Protein AF-A0A967DF86-F1 (afdb_monomer_lite)

Structure (mmCIF, N/CA/C/O backbone):
data_AF-A0A967DF86-F1
#
_entry.id   AF-A0A967DF86-F1
#
loop_
_atom_site.group_PDB
_atom_site.id
_atom_site.type_symbol
_atom_site.label_atom_id
_atom_site.label_alt_id
_atom_site.label_comp_id
_atom_site.label_asym_id
_atom_site.label_entity_id
_atom_site.label_seq_id
_atom_site.pdbx_PDB_ins_code
_atom_site.Cartn_x
_atom_site.Cartn_y
_atom_site.Cartn_z
_atom_site.occupancy
_atom_site.B_iso_or_equiv
_atom_site.auth_seq_id
_atom_site.auth_comp_id
_atom_site.auth_asym_id
_atom_site.auth_atom_id
_atom_site.pdbx_PDB_model_num
ATOM 1 N N . MET A 1 1 ? -13.170 9.242 0.229 1.00 65.00 1 MET A N 1
ATOM 2 C CA . MET A 1 1 ? -12.450 8.555 1.328 1.00 65.00 1 MET A CA 1
ATOM 3 C C . MET A 1 1 ? -12.283 9.520 2.490 1.00 65.00 1 MET A C 1
ATOM 5 O O . MET A 1 1 ? -11.993 10.684 2.240 1.00 65.00 1 MET A O 1
ATOM 9 N N . THR A 1 2 ? -12.445 9.046 3.724 1.00 86.69 2 THR A N 1
ATOM 10 C CA . THR A 1 2 ? -12.199 9.823 4.953 1.00 86.69 2 THR A CA 1
ATOM 11 C C . THR A 1 2 ? -10.739 9.661 5.380 1.00 86.69 2 THR A C 1
ATOM 13 O O . THR A 1 2 ? -10.182 8.570 5.262 1.00 86.69 2 THR A O 1
ATOM 16 N N . ARG A 1 3 ? -10.093 10.737 5.846 1.00 87.31 3 ARG A N 1
ATOM 17 C CA . ARG A 1 3 ? -8.717 10.686 6.362 1.00 87.31 3 ARG A CA 1
ATOM 18 C C . ARG A 1 3 ? -8.721 10.088 7.769 1.00 87.31 3 ARG A C 1
ATOM 20 O O . ARG A 1 3 ? -9.353 10.644 8.659 1.00 87.31 3 ARG A O 1
ATOM 27 N N . THR A 1 4 ? -7.951 9.024 7.969 1.00 90.56 4 THR A N 1
ATOM 28 C CA . THR A 1 4 ? -7.752 8.387 9.278 1.00 90.56 4 THR A CA 1
ATOM 29 C C . THR A 1 4 ? -6.270 8.403 9.627 1.00 90.56 4 THR A C 1
ATOM 31 O O . THR A 1 4 ? -5.431 8.079 8.787 1.00 90.56 4 THR A O 1
ATOM 34 N N . GLN A 1 5 ? -5.943 8.789 10.860 1.00 92.50 5 GLN A N 1
ATOM 35 C CA . GLN A 1 5 ? -4.587 8.701 11.395 1.00 92.50 5 GLN A CA 1
ATOM 36 C C . GLN A 1 5 ? -4.457 7.413 12.207 1.00 92.50 5 GLN A C 1
ATOM 38 O O . GLN A 1 5 ? -5.252 7.167 13.109 1.00 92.50 5 GLN A O 1
ATOM 43 N N . ILE A 1 6 ? -3.463 6.596 11.866 1.00 88.56 6 ILE A N 1
ATOM 44 C CA . ILE A 1 6 ? -3.174 5.325 12.531 1.00 88.56 6 ILE A CA 1
ATOM 45 C C . ILE A 1 6 ? -1.748 5.417 13.064 1.00 88.56 6 ILE A C 1
ATOM 47 O O . ILE A 1 6 ? -0.824 5.708 12.301 1.00 88.56 6 ILE A O 1
ATOM 51 N N . SER A 1 7 ? -1.583 5.201 14.365 1.00 93.31 7 SER A N 1
ATOM 52 C CA . SER A 1 7 ? -0.275 5.175 15.018 1.00 93.31 7 SER A CA 1
ATOM 53 C C . SER A 1 7 ? 0.202 3.736 15.155 1.00 93.31 7 SER A C 1
ATOM 55 O O . SER A 1 7 ? -0.570 2.854 15.524 1.00 93.31 7 SER A O 1
ATOM 57 N N . PHE A 1 8 ? 1.482 3.517 14.883 1.00 93.81 8 PHE A N 1
ATOM 58 C CA . PHE A 1 8 ? 2.150 2.235 15.065 1.00 93.81 8 PHE A CA 1
ATOM 59 C C . PHE A 1 8 ? 3.301 2.404 16.045 1.00 93.81 8 PHE A C 1
ATOM 61 O O . PHE A 1 8 ? 3.882 3.487 16.145 1.00 93.81 8 PHE A O 1
ATOM 68 N N . ASP A 1 9 ? 3.669 1.307 16.698 1.00 97.56 9 ASP A N 1
ATOM 69 C CA . ASP A 1 9 ? 4.991 1.208 17.299 1.00 97.56 9 ASP A CA 1
ATOM 70 C C . ASP A 1 9 ? 6.074 1.490 16.226 1.00 97.56 9 ASP A C 1
ATOM 72 O O . ASP A 1 9 ? 5.915 1.052 15.075 1.00 97.56 9 ASP A O 1
ATOM 76 N N . PRO A 1 10 ? 7.154 2.231 16.547 1.00 96.88 10 PRO A N 1
ATOM 77 C CA . PRO A 1 10 ? 8.190 2.589 15.577 1.00 96.88 10 PRO A CA 1
ATOM 78 C C . PRO A 1 10 ? 8.798 1.389 14.841 1.00 96.88 10 PRO A C 1
ATOM 80 O O . PRO A 1 10 ? 9.050 1.469 13.634 1.00 96.88 10 PRO A O 1
ATOM 83 N N . GLU A 1 11 ? 8.992 0.266 15.534 1.00 97.81 11 GLU A N 1
ATOM 84 C CA . GLU A 1 11 ? 9.569 -0.943 14.952 1.00 97.81 11 GLU A CA 1
ATOM 85 C C . GLU A 1 11 ? 8.590 -1.563 13.953 1.00 97.81 11 GLU A C 1
ATOM 87 O O . GLU A 1 11 ? 8.958 -1.872 12.815 1.00 97.81 11 GLU A O 1
ATOM 92 N N . VAL A 1 12 ? 7.310 -1.649 14.329 1.00 96.50 12 VAL A N 1
ATOM 93 C CA . VAL A 1 12 ? 6.234 -2.135 13.453 1.00 96.50 12 VAL A CA 1
ATOM 94 C C . VAL A 1 12 ? 6.109 -1.257 12.209 1.00 96.50 12 VAL A C 1
ATOM 96 O O . VAL A 1 12 ? 6.026 -1.777 11.094 1.00 96.50 12 VAL A O 1
ATOM 99 N N . HIS A 1 13 ? 6.168 0.068 12.364 1.00 96.44 13 HIS A N 1
ATOM 100 C CA . HIS A 1 13 ? 6.132 0.994 11.235 1.00 96.44 13 HIS A CA 1
ATOM 101 C C . HIS A 1 13 ? 7.313 0.772 10.281 1.00 96.44 13 HIS A C 1
ATOM 103 O O . HIS A 1 13 ? 7.124 0.714 9.061 1.00 96.44 13 HIS A O 1
ATOM 109 N N . ARG A 1 14 ? 8.527 0.591 10.819 1.00 97.12 14 ARG A N 1
ATOM 110 C CA . ARG A 1 14 ? 9.728 0.315 10.020 1.00 97.12 14 ARG A CA 1
ATOM 111 C C . ARG A 1 14 ? 9.600 -0.999 9.252 1.00 97.12 14 ARG A C 1
ATOM 113 O O . ARG A 1 14 ? 9.923 -1.040 8.064 1.00 97.12 14 ARG A O 1
ATOM 120 N N . HIS A 1 15 ? 9.109 -2.054 9.899 1.00 97.62 15 HIS A N 1
ATOM 121 C CA . HIS A 1 15 ? 8.899 -3.352 9.259 1.00 97.62 15 HIS A CA 1
ATOM 122 C C . HIS A 1 15 ? 7.832 -3.291 8.163 1.00 97.62 15 HIS A C 1
ATOM 124 O O . HIS A 1 15 ? 8.075 -3.778 7.058 1.00 97.62 15 HIS A O 1
ATOM 130 N N . ALA A 1 16 ? 6.700 -2.632 8.418 1.00 96.00 16 ALA A N 1
ATOM 131 C CA . ALA A 1 16 ? 5.650 -2.444 7.420 1.00 96.00 16 ALA A CA 1
ATOM 132 C C . ALA A 1 16 ? 6.155 -1.646 6.208 1.00 96.00 16 ALA A C 1
ATOM 134 O O . ALA A 1 16 ? 5.895 -2.016 5.064 1.00 96.00 16 ALA A O 1
ATOM 135 N N . ARG A 1 17 ? 6.936 -0.583 6.443 1.00 96.38 17 ARG A N 1
ATOM 136 C CA . ARG A 1 17 ? 7.522 0.228 5.371 1.00 96.38 17 ARG A CA 1
ATOM 137 C C . ARG A 1 17 ? 8.543 -0.553 4.546 1.00 96.38 17 ARG A C 1
ATOM 139 O O . ARG A 1 17 ? 8.524 -0.438 3.324 1.00 96.38 17 ARG A O 1
ATOM 146 N N . ARG A 1 18 ? 9.395 -1.360 5.191 1.00 98.06 18 ARG A N 1
ATOM 147 C CA . ARG A 1 18 ? 10.327 -2.257 4.490 1.00 98.06 18 ARG A CA 1
ATOM 148 C C . ARG A 1 18 ? 9.560 -3.248 3.620 1.00 98.06 18 ARG A C 1
ATOM 150 O O . ARG A 1 18 ? 9.819 -3.313 2.429 1.00 98.06 18 ARG A O 1
ATOM 157 N N . ARG A 1 19 ? 8.558 -3.932 4.183 1.00 96.88 19 ARG A N 1
ATOM 158 C CA . ARG A 1 19 ? 7.756 -4.918 3.449 1.00 96.88 19 ARG A CA 1
ATOM 159 C C . ARG A 1 19 ? 7.025 -4.312 2.252 1.00 96.88 19 ARG A C 1
ATOM 161 O O . ARG A 1 19 ? 6.967 -4.941 1.204 1.00 96.88 19 ARG A O 1
ATOM 168 N N . ALA A 1 20 ? 6.475 -3.106 2.396 1.00 96.19 20 ALA A N 1
ATOM 169 C CA . ALA A 1 20 ? 5.867 -2.382 1.281 1.00 96.19 20 ALA A CA 1
ATOM 170 C C . ALA A 1 20 ? 6.901 -2.063 0.183 1.00 96.19 20 ALA A C 1
ATOM 172 O O . ALA A 1 20 ? 6.618 -2.265 -0.994 1.00 96.19 20 ALA A O 1
ATOM 173 N N . GLY A 1 21 ? 8.113 -1.650 0.578 1.00 95.81 21 GLY A N 1
ATOM 174 C CA . GLY A 1 21 ? 9.243 -1.436 -0.329 1.00 95.81 21 GLY A CA 1
ATOM 175 C C . GLY A 1 21 ? 9.674 -2.702 -1.072 1.00 95.81 21 GLY A C 1
ATOM 176 O O . GLY A 1 21 ? 9.829 -2.653 -2.287 1.00 95.81 21 GLY A O 1
ATOM 177 N N . ASP A 1 22 ? 9.774 -3.839 -0.378 1.00 96.75 22 ASP A N 1
ATOM 178 C CA . ASP A 1 22 ? 10.090 -5.143 -0.986 1.00 96.75 22 ASP A CA 1
ATOM 179 C C . ASP A 1 22 ? 9.038 -5.562 -2.031 1.00 96.75 22 ASP A C 1
ATOM 181 O O . ASP A 1 22 ? 9.350 -6.249 -2.998 1.00 96.75 22 ASP A O 1
ATOM 185 N N . LEU A 1 23 ? 7.783 -5.142 -1.837 1.00 93.12 23 LEU A N 1
ATOM 186 C CA . LEU A 1 23 ? 6.667 -5.376 -2.759 1.00 93.12 23 LEU A CA 1
ATOM 187 C C . LEU A 1 23 ? 6.555 -4.310 -3.864 1.00 93.12 23 LEU A C 1
ATOM 189 O O . LEU A 1 23 ? 5.681 -4.424 -4.719 1.00 93.12 23 LEU A O 1
ATOM 193 N N . GLY A 1 24 ? 7.385 -3.263 -3.842 1.00 94.12 24 GLY A N 1
ATOM 194 C CA . GLY A 1 24 ? 7.329 -2.164 -4.809 1.00 94.12 24 GLY A CA 1
ATOM 195 C C . GLY A 1 24 ? 6.081 -1.279 -4.701 1.00 94.12 24 GLY A C 1
ATOM 196 O O . GLY A 1 24 ? 5.745 -0.582 -5.655 1.00 94.12 24 GLY A O 1
ATOM 197 N N . ILE A 1 25 ? 5.381 -1.286 -3.560 1.00 93.94 25 ILE A N 1
ATOM 198 C CA . ILE A 1 25 ? 4.142 -0.522 -3.344 1.00 93.94 25 ILE A CA 1
ATOM 199 C C . ILE A 1 25 ? 4.281 0.482 -2.196 1.00 93.94 25 ILE A C 1
ATOM 201 O O . ILE A 1 25 ? 5.153 0.388 -1.334 1.00 93.94 25 ILE A O 1
ATOM 205 N N . SER A 1 26 ? 3.382 1.467 -2.153 1.00 94.31 26 SER A N 1
ATOM 206 C CA . SER A 1 26 ? 3.337 2.411 -1.031 1.00 94.31 26 SER A CA 1
ATOM 207 C C . SER A 1 26 ? 2.872 1.735 0.267 1.00 94.31 26 SER A C 1
ATOM 209 O O . SER A 1 26 ? 2.106 0.771 0.243 1.00 94.31 26 SER A O 1
ATOM 211 N N . LEU A 1 27 ? 3.254 2.295 1.422 1.00 94.69 27 LEU A N 1
ATOM 212 C CA . LEU A 1 27 ? 2.762 1.829 2.726 1.00 94.69 27 LEU A CA 1
ATOM 213 C C . LEU A 1 27 ? 1.228 1.880 2.814 1.00 94.69 27 LEU A C 1
ATOM 215 O O . LEU A 1 27 ? 0.613 0.973 3.363 1.00 94.69 27 LEU A O 1
ATOM 219 N N . ALA A 1 28 ? 0.605 2.919 2.252 1.00 93.00 28 ALA A N 1
ATOM 220 C CA . ALA A 1 28 ? -0.850 3.036 2.235 1.00 93.00 28 ALA A CA 1
ATOM 221 C C . ALA A 1 28 ? -1.498 1.884 1.456 1.00 93.00 28 ALA A C 1
ATOM 223 O O . ALA A 1 28 ? -2.504 1.338 1.897 1.00 93.00 28 ALA A O 1
ATOM 224 N N . GLU A 1 29 ? -0.898 1.486 0.334 1.00 94.38 29 GLU A N 1
ATOM 225 C CA . GLU A 1 29 ? -1.401 0.379 -0.476 1.00 94.38 29 GLU A CA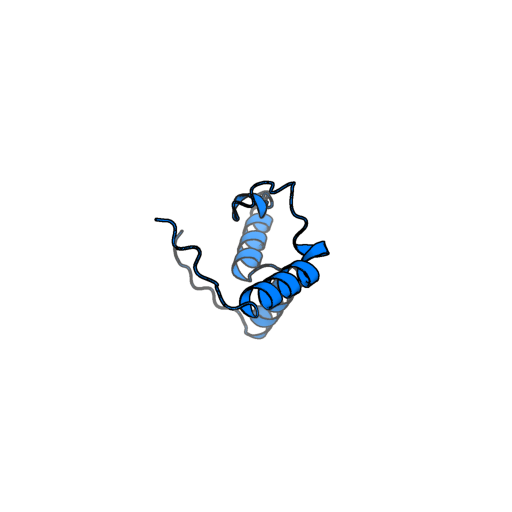 1
ATOM 226 C C . GLU A 1 29 ? -1.206 -0.971 0.206 1.00 94.38 29 GLU A C 1
ATOM 228 O O . GLU A 1 29 ? -2.122 -1.790 0.251 1.00 94.38 29 GLU A O 1
ATOM 233 N N . TYR A 1 30 ? -0.053 -1.162 0.845 1.00 95.19 30 TYR A N 1
ATOM 234 C CA . TYR A 1 30 ? 0.189 -2.332 1.677 1.00 95.19 30 TYR A CA 1
ATOM 235 C C . TYR A 1 30 ? -0.872 -2.484 2.780 1.00 95.19 30 TYR A C 1
ATOM 237 O O . TYR A 1 30 ? -1.414 -3.575 2.968 1.00 95.19 30 TYR A O 1
ATOM 245 N N . LEU A 1 31 ? -1.215 -1.387 3.468 1.00 93.81 31 LEU A N 1
ATOM 246 C CA . LEU A 1 31 ? -2.241 -1.383 4.515 1.00 93.81 31 LEU A CA 1
ATOM 247 C C . LEU A 1 31 ? -3.645 -1.649 3.959 1.00 93.81 31 LEU A C 1
ATOM 249 O O . LEU A 1 31 ? -4.370 -2.454 4.538 1.00 93.81 31 LEU A O 1
ATOM 253 N N . ARG A 1 32 ? -4.027 -1.039 2.828 1.00 90.44 32 ARG A N 1
ATOM 254 C CA . ARG A 1 32 ? -5.315 -1.332 2.170 1.00 90.44 32 ARG A CA 1
ATOM 255 C C . ARG A 1 32 ? -5.427 -2.804 1.796 1.00 90.44 32 ARG A C 1
ATOM 257 O O . ARG A 1 32 ? -6.436 -3.428 2.106 1.00 90.44 32 ARG A O 1
ATOM 264 N N . GLY A 1 33 ? -4.377 -3.367 1.198 1.00 91.19 33 GLY A N 1
ATOM 265 C CA . GLY A 1 33 ? -4.330 -4.783 0.850 1.00 91.19 33 GLY A CA 1
ATOM 266 C C . GLY A 1 33 ? -4.399 -5.697 2.074 1.00 91.19 33 GLY A C 1
ATOM 267 O O . GLY A 1 33 ? -5.014 -6.756 2.013 1.00 91.19 33 GLY A O 1
ATOM 268 N N . LEU A 1 34 ? -3.792 -5.305 3.199 1.00 93.00 34 LEU A N 1
ATOM 269 C CA . LEU A 1 34 ? -3.894 -6.049 4.456 1.00 93.00 34 LEU A CA 1
ATOM 270 C C . LEU A 1 34 ? -5.330 -6.056 4.995 1.00 93.00 34 LEU A C 1
ATOM 272 O O . LEU A 1 34 ? -5.857 -7.131 5.257 1.00 93.00 34 LEU A O 1
ATOM 276 N N . VAL A 1 35 ? -5.967 -4.885 5.092 1.00 92.44 35 VAL A N 1
ATOM 277 C CA . VAL A 1 35 ? -7.355 -4.751 5.568 1.00 92.44 35 VAL A CA 1
ATOM 278 C C . VAL A 1 35 ? -8.320 -5.505 4.659 1.00 92.44 35 VAL A C 1
ATOM 280 O O . VAL A 1 35 ? -9.176 -6.236 5.135 1.00 92.44 35 VAL A O 1
ATOM 283 N N . ALA A 1 36 ? -8.177 -5.378 3.342 1.00 91.50 36 ALA A N 1
ATOM 284 C CA . ALA A 1 36 ? -9.056 -6.070 2.412 1.00 91.50 36 ALA A CA 1
ATOM 285 C C . ALA A 1 36 ? -8.914 -7.600 2.502 1.00 91.50 36 ALA A C 1
ATOM 287 O O . ALA A 1 36 ? -9.926 -8.295 2.530 1.00 91.50 36 ALA A O 1
ATOM 288 N N . ARG A 1 37 ? -7.683 -8.123 2.626 1.00 89.69 37 ARG A N 1
ATOM 289 C CA . ARG A 1 37 ? -7.449 -9.560 2.854 1.00 89.69 37 ARG A CA 1
ATOM 290 C C . ARG A 1 37 ? -8.072 -10.052 4.157 1.00 89.69 37 ARG A C 1
ATOM 292 O O . ARG A 1 37 ? -8.687 -11.111 4.152 1.00 89.69 37 ARG A O 1
ATOM 299 N N . ASP A 1 38 ? -7.921 -9.289 5.235 1.00 91.94 38 ASP A N 1
ATOM 300 C CA . ASP A 1 38 ? -8.499 -9.608 6.546 1.00 91.94 38 ASP A CA 1
ATOM 301 C C . ASP A 1 38 ? -10.033 -9.667 6.495 1.00 91.94 38 ASP A C 1
ATOM 303 O O . ASP A 1 38 ? -10.652 -10.600 6.996 1.00 91.94 38 ASP A O 1
ATOM 307 N N . LEU A 1 39 ? -10.648 -8.736 5.764 1.00 93.81 39 LEU A N 1
ATOM 308 C CA . LEU A 1 39 ? -12.093 -8.700 5.540 1.00 93.81 39 LEU A CA 1
ATOM 309 C C . LEU A 1 39 ? -12.589 -9.719 4.493 1.00 93.81 39 LEU A C 1
ATOM 311 O O . LEU A 1 39 ? -13.766 -9.694 4.132 1.00 93.81 39 LEU A O 1
ATOM 315 N N . GLY A 1 40 ? -11.717 -10.580 3.955 1.00 86.31 40 GLY A N 1
ATOM 316 C CA . GLY A 1 40 ? -12.070 -11.550 2.911 1.00 86.31 40 GLY A CA 1
ATOM 317 C C . GLY A 1 40 ? -12.470 -10.915 1.572 1.00 86.31 40 GLY A C 1
ATOM 318 O O . GLY A 1 40 ? -13.095 -11.564 0.735 1.00 86.31 40 GLY A O 1
ATOM 319 N N . GLN A 1 41 ? -12.132 -9.643 1.353 1.00 75.62 41 GLN A N 1
ATOM 320 C CA . GLN A 1 41 ? -12.363 -8.946 0.094 1.00 75.62 41 GLN A CA 1
ATOM 321 C C . GLN A 1 41 ? -11.258 -9.340 -0.894 1.00 75.62 41 GLN A C 1
ATOM 323 O O . GLN A 1 41 ? -10.069 -9.135 -0.635 1.00 75.62 41 GLN A O 1
ATOM 328 N N . VAL A 1 42 ? -11.636 -9.887 -2.052 1.00 60.03 42 VAL A N 1
ATOM 329 C CA . VAL A 1 42 ? -10.687 -10.110 -3.149 1.00 60.03 42 VAL A CA 1
ATOM 330 C C . VAL A 1 42 ? -10.250 -8.743 -3.668 1.00 60.03 42 VAL A C 1
ATOM 332 O O . VAL A 1 42 ? -11.010 -8.049 -4.341 1.00 60.03 42 VAL A O 1
ATOM 335 N N . VAL A 1 43 ? -9.022 -8.339 -3.344 1.00 59.72 43 VAL A N 1
ATOM 336 C CA . VAL A 1 43 ? -8.404 -7.159 -3.952 1.00 59.72 43 VAL A CA 1
ATOM 337 C C . VAL A 1 43 ? -8.059 -7.534 -5.383 1.00 59.72 43 VAL A C 1
ATOM 339 O O . VAL A 1 43 ? -7.074 -8.232 -5.621 1.00 59.72 43 VAL A O 1
ATOM 342 N N . ALA A 1 44 ? -8.876 -7.095 -6.338 1.00 58.88 44 ALA A N 1
ATOM 343 C CA . ALA A 1 44 ? -8.454 -7.084 -7.727 1.00 58.88 44 ALA A CA 1
ATOM 344 C C . ALA A 1 44 ? -7.181 -6.231 -7.799 1.00 58.88 44 ALA A C 1
ATOM 346 O O . ALA A 1 44 ? -7.195 -5.059 -7.418 1.00 58.88 44 ALA A O 1
ATOM 347 N N . THR A 1 45 ? -6.067 -6.827 -8.220 1.00 57.69 45 THR A N 1
ATOM 348 C CA . THR A 1 45 ? -4.853 -6.079 -8.543 1.00 57.69 45 THR A CA 1
ATOM 349 C C . THR A 1 45 ? -5.230 -5.052 -9.600 1.00 57.69 45 THR A C 1
ATOM 351 O O . THR A 1 45 ? -5.539 -5.430 -10.729 1.00 57.69 45 THR A O 1
ATOM 354 N N . ALA A 1 46 ? -5.277 -3.772 -9.225 1.00 58.72 46 ALA A N 1
ATOM 355 C CA . ALA A 1 46 ? -5.477 -2.704 -10.188 1.00 58.72 46 ALA A CA 1
ATOM 356 C C . ALA A 1 46 ? -4.283 -2.738 -11.141 1.00 58.72 46 ALA A C 1
ATOM 358 O O . ALA A 1 46 ? -3.146 -2.516 -10.724 1.00 58.72 46 ALA A O 1
ATOM 359 N N . ASP A 1 47 ? -4.543 -3.096 -12.393 1.00 57.38 47 ASP A N 1
ATOM 360 C CA . ASP A 1 47 ? -3.536 -3.101 -13.440 1.00 57.38 47 ASP A CA 1
ATOM 361 C C . ASP A 1 47 ? -2.979 -1.670 -13.574 1.00 57.38 47 ASP A C 1
ATOM 363 O O . ASP A 1 47 ? -3.753 -0.751 -13.853 1.00 57.38 47 ASP A O 1
ATOM 367 N N . PRO A 1 48 ? -1.671 -1.432 -13.356 1.00 56.34 48 PRO A N 1
ATOM 368 C CA . PRO A 1 48 ? -1.070 -0.105 -13.485 1.00 56.34 48 PRO A CA 1
ATOM 369 C C . PRO A 1 48 ? -1.333 0.560 -14.844 1.00 56.34 48 PRO A C 1
ATOM 371 O O . PRO A 1 48 ? -1.349 1.792 -14.917 1.00 56.34 48 PRO A O 1
ATOM 374 N N . SER A 1 49 ? -1.595 -0.237 -15.889 1.00 57.38 49 SER A N 1
ATOM 375 C CA . SER A 1 49 ? -2.002 0.229 -17.222 1.00 57.38 49 SER A CA 1
ATOM 376 C C . SER A 1 49 ? -3.346 0.976 -17.237 1.00 57.38 49 SER A C 1
ATOM 378 O O . SER A 1 49 ? -3.650 1.693 -18.185 1.00 57.38 49 SER A O 1
ATOM 380 N N . THR A 1 50 ? -4.158 0.828 -16.185 1.00 56.91 50 THR A N 1
ATOM 381 C CA . THR A 1 50 ? -5.459 1.503 -16.048 1.00 56.91 50 THR A CA 1
ATOM 382 C C . THR A 1 50 ? -5.349 2.872 -15.378 1.00 56.91 50 THR A C 1
ATOM 384 O O . THR A 1 50 ? -6.219 3.720 -15.566 1.00 56.91 50 THR A O 1
ATOM 387 N N . VAL A 1 51 ? -4.287 3.104 -14.596 1.00 61.50 51 VAL A N 1
ATOM 388 C CA . VAL A 1 51 ? -4.053 4.366 -13.869 1.00 61.50 51 VAL A CA 1
ATOM 389 C C . VAL A 1 51 ? -3.191 5.310 -14.693 1.00 61.50 51 VAL A C 1
ATOM 391 O O . VAL A 1 51 ? -3.490 6.498 -14.813 1.00 61.50 51 VAL A O 1
ATOM 394 N N . PHE A 1 52 ? -2.119 4.784 -15.278 1.00 55.94 52 PHE A N 1
ATOM 395 C CA . PHE A 1 52 ? -1.365 5.502 -16.286 1.00 55.94 52 PHE A CA 1
ATOM 396 C C . PHE A 1 52 ? -2.002 5.155 -17.616 1.00 55.94 52 PHE A C 1
ATOM 398 O O . PHE A 1 52 ? -2.039 3.986 -17.966 1.00 55.94 52 PHE A O 1
ATOM 405 N N . ASN A 1 53 ? -2.501 6.154 -18.343 1.00 52.62 53 ASN A N 1
ATOM 406 C CA . ASN A 1 53 ? -3.067 6.004 -19.683 1.00 52.62 53 ASN A CA 1
ATOM 407 C C . ASN A 1 53 ? -1.938 5.663 -20.686 1.00 52.62 53 ASN A C 1
ATOM 409 O O . ASN A 1 53 ? -1.646 6.421 -21.611 1.00 52.62 53 ASN A O 1
ATOM 413 N N . LEU A 1 54 ? -1.226 4.561 -20.430 1.00 56.50 54 LEU A N 1
ATOM 414 C CA . LEU A 1 54 ? -0.164 3.985 -21.238 1.00 56.50 54 LEU A CA 1
ATOM 415 C C . LEU A 1 54 ? -0.855 3.359 -22.445 1.00 56.50 54 LEU A C 1
ATOM 417 O O . LEU A 1 54 ? -1.038 2.148 -22.528 1.00 56.50 54 LEU A O 1
ATOM 421 N N . GLY A 1 55 ? -1.327 4.212 -23.355 1.00 53.81 55 GLY A N 1
ATOM 422 C CA . GLY A 1 55 ? -1.816 3.765 -24.647 1.00 53.81 55 GLY A CA 1
ATOM 423 C C . GLY A 1 55 ? -0.743 2.898 -25.298 1.00 53.81 55 GLY A C 1
ATOM 424 O O . GLY A 1 55 ? 0.444 3.203 -25.189 1.00 53.81 55 GLY A O 1
ATOM 425 N N . ALA A 1 56 ? -1.154 1.805 -25.940 1.00 59.22 56 ALA A N 1
ATOM 426 C CA . ALA A 1 56 ? -0.254 0.905 -26.645 1.00 59.22 56 ALA A CA 1
ATOM 427 C C . ALA A 1 56 ? 0.494 1.666 -27.756 1.00 59.22 56 ALA A C 1
ATOM 429 O O . ALA A 1 56 ? 0.039 1.742 -28.896 1.00 59.22 56 ALA A O 1
ATOM 430 N N . SER A 1 57 ? 1.647 2.253 -27.434 1.00 57.94 57 SER A N 1
ATOM 431 C CA . SER A 1 57 ? 2.536 2.896 -28.395 1.00 57.94 57 SER A CA 1
ATOM 432 C C . SER A 1 57 ? 3.379 1.810 -29.061 1.00 57.94 57 SER A C 1
ATOM 434 O O . SER A 1 57 ? 4.579 1.705 -28.824 1.00 57.94 57 SER A O 1
ATOM 436 N N . GLY A 1 58 ? 2.742 0.951 -29.859 1.00 58.88 58 GLY A N 1
ATOM 437 C CA . GLY A 1 58 ? 3.365 -0.227 -30.480 1.00 58.88 58 GLY A CA 1
ATOM 438 C C . GLY A 1 58 ? 4.549 0.056 -31.417 1.00 58.88 58 GLY A C 1
ATOM 439 O O . GLY A 1 58 ? 5.117 -0.882 -31.962 1.00 58.88 58 GLY A O 1
ATOM 440 N N . ASN A 1 59 ? 4.938 1.321 -31.602 1.00 59.22 59 A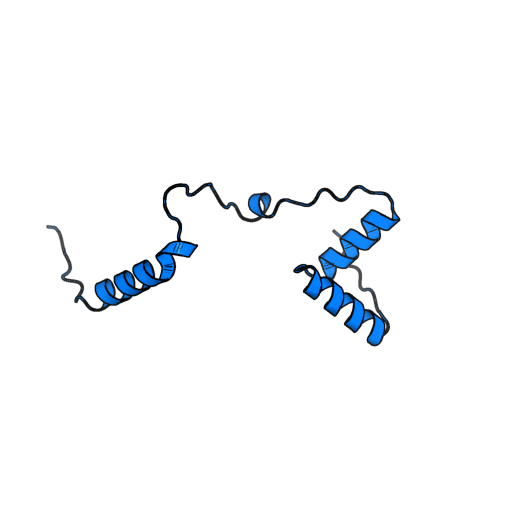SN A N 1
ATOM 441 C CA . ASN A 1 59 ? 5.904 1.733 -32.617 1.00 59.22 59 ASN A CA 1
ATOM 442 C C . ASN A 1 59 ? 7.244 2.238 -32.068 1.00 59.22 59 ASN A C 1
ATOM 444 O O . ASN A 1 59 ? 8.133 2.506 -32.872 1.00 59.22 59 ASN A O 1
ATOM 448 N N . SER A 1 60 ? 7.421 2.345 -30.747 1.00 60.75 60 SER A N 1
ATOM 449 C CA . SER A 1 60 ? 8.709 2.757 -30.182 1.00 60.75 60 SER A CA 1
ATOM 450 C C . SER A 1 60 ? 9.015 1.999 -28.899 1.00 60.75 60 SER A C 1
ATOM 452 O O . SER A 1 60 ? 8.474 2.312 -27.838 1.00 60.75 60 SER A O 1
ATOM 454 N N . ASP A 1 61 ? 9.927 1.031 -28.981 1.00 68.81 61 ASP A N 1
ATOM 455 C CA . ASP A 1 61 ? 10.576 0.483 -27.791 1.00 68.81 61 ASP A CA 1
ATOM 456 C C . ASP A 1 61 ? 11.606 1.500 -27.277 1.00 68.81 61 ASP A C 1
ATOM 458 O O . ASP A 1 61 ? 12.801 1.464 -27.593 1.00 68.81 61 ASP A O 1
ATOM 462 N N . ILE A 1 62 ? 11.096 2.467 -26.513 1.00 71.62 62 ILE A N 1
ATOM 463 C CA . ILE A 1 62 ? 11.895 3.519 -25.887 1.00 71.62 62 ILE A CA 1
ATOM 464 C C . ILE A 1 62 ? 12.904 2.913 -24.912 1.00 71.62 62 ILE A C 1
ATOM 466 O O . ILE A 1 62 ? 13.991 3.457 -24.767 1.00 71.62 62 ILE A O 1
ATOM 470 N N . ALA A 1 63 ? 12.584 1.793 -24.258 1.00 74.25 63 ALA A N 1
ATOM 471 C CA . ALA A 1 63 ? 13.477 1.181 -23.282 1.00 74.25 63 ALA A CA 1
ATOM 472 C C . ALA A 1 63 ? 14.726 0.602 -23.957 1.00 74.25 63 ALA A C 1
ATOM 474 O O . ALA A 1 63 ? 15.835 0.855 -23.489 1.00 74.25 63 ALA A O 1
ATOM 475 N N . ALA A 1 64 ? 14.559 -0.100 -25.081 1.00 75.56 64 ALA A N 1
ATOM 476 C CA . ALA A 1 64 ? 15.678 -0.650 -25.844 1.00 75.56 64 ALA A CA 1
ATOM 477 C C . ALA A 1 64 ? 16.474 0.420 -26.615 1.00 75.56 64 ALA A C 1
ATOM 479 O O . ALA A 1 64 ? 17.667 0.245 -26.854 1.00 75.56 64 ALA A O 1
ATOM 480 N N . SER A 1 65 ? 15.832 1.530 -26.997 1.00 79.06 65 SER A N 1
ATOM 481 C CA . SER A 1 65 ? 16.424 2.534 -27.904 1.00 79.06 65 SER A CA 1
ATOM 482 C C . SER A 1 65 ? 16.833 3.844 -27.225 1.00 79.06 65 SER A C 1
ATOM 484 O O . SER A 1 65 ? 17.301 4.763 -27.900 1.00 79.06 65 SER A O 1
ATOM 486 N N . LYS A 1 66 ? 16.655 3.959 -25.902 1.00 83.00 66 LYS A N 1
ATOM 487 C CA . LYS A 1 66 ? 16.798 5.216 -25.149 1.00 83.00 66 LYS A CA 1
ATOM 488 C C . LYS A 1 66 ? 18.122 5.923 -25.416 1.00 83.00 66 LYS A C 1
ATOM 490 O O . LYS A 1 66 ? 18.130 7.130 -25.639 1.00 83.00 66 LYS A O 1
ATOM 495 N N . ASP A 1 67 ? 19.225 5.185 -25.410 1.00 85.00 67 ASP A N 1
ATOM 496 C CA . ASP A 1 67 ? 20.557 5.775 -25.540 1.00 85.00 67 ASP A CA 1
ATOM 497 C C . ASP A 1 67 ? 20.767 6.388 -26.930 1.00 85.00 67 ASP A C 1
ATOM 499 O O . ASP A 1 67 ? 21.272 7.504 -27.046 1.00 85.00 67 ASP A O 1
ATOM 503 N N . ALA A 1 68 ? 20.284 5.716 -27.980 1.00 84.88 68 ALA A N 1
ATOM 504 C CA . ALA A 1 68 ? 20.315 6.241 -29.343 1.00 84.88 68 ALA A CA 1
ATOM 505 C C . ALA A 1 68 ? 19.421 7.482 -29.497 1.00 84.88 68 ALA A C 1
ATOM 507 O O . ALA A 1 68 ? 19.813 8.451 -30.142 1.00 84.88 68 ALA A O 1
ATOM 508 N N . MET A 1 69 ? 18.244 7.485 -28.867 1.00 83.12 69 MET A N 1
ATOM 509 C CA . MET A 1 69 ? 17.328 8.630 -28.898 1.00 83.12 69 MET A CA 1
ATOM 510 C C . MET A 1 69 ? 17.891 9.846 -28.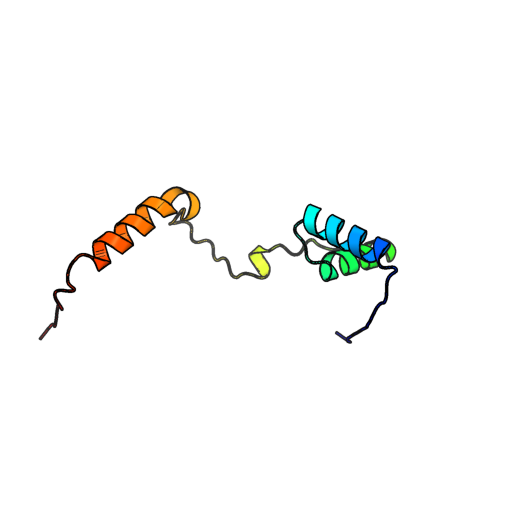153 1.00 83.12 69 MET A C 1
ATOM 512 O O . MET A 1 69 ? 17.756 10.975 -28.620 1.00 83.12 69 MET A O 1
ATOM 516 N N . ILE A 1 70 ? 18.555 9.625 -27.016 1.00 85.50 70 ILE A N 1
ATOM 517 C CA . ILE A 1 70 ? 19.230 10.684 -26.258 1.00 85.50 70 ILE A CA 1
ATOM 518 C C . ILE A 1 70 ? 20.413 11.240 -27.055 1.00 85.50 70 ILE A C 1
ATOM 520 O O . ILE A 1 70 ? 20.570 12.456 -27.138 1.00 85.50 70 ILE A O 1
ATOM 524 N N . ALA A 1 71 ? 21.214 10.374 -27.681 1.00 85.94 71 ALA A N 1
ATOM 525 C CA . ALA A 1 71 ? 22.322 10.802 -28.530 1.00 85.94 71 ALA A CA 1
ATOM 526 C C . ALA A 1 71 ? 21.837 11.670 -29.704 1.00 85.94 71 ALA A C 1
ATOM 528 O O . ALA A 1 71 ? 22.372 12.756 -29.921 1.00 85.94 71 ALA A O 1
ATOM 529 N N . GLN A 1 72 ? 20.772 11.251 -30.395 1.00 83.25 72 GLN A N 1
ATOM 530 C CA . GLN A 1 72 ? 20.155 12.038 -31.469 1.00 83.25 72 GLN A CA 1
ATOM 531 C C . GLN A 1 72 ? 19.637 13.394 -30.978 1.00 83.25 72 GLN A C 1
ATOM 533 O O . GLN A 1 72 ? 19.772 14.389 -31.686 1.00 83.25 72 GLN A O 1
ATOM 538 N N . ALA A 1 73 ? 19.073 13.461 -29.768 1.00 83.56 73 ALA A N 1
ATOM 539 C CA . ALA A 1 73 ? 18.604 14.719 -29.193 1.00 83.56 73 ALA A CA 1
ATOM 540 C C . ALA A 1 73 ? 19.760 15.704 -28.945 1.00 83.56 73 ALA A C 1
ATOM 542 O O . ALA A 1 73 ? 19.662 16.870 -29.327 1.00 83.56 73 ALA A O 1
ATOM 543 N N . PHE A 1 74 ? 20.878 15.230 -28.387 1.00 86.38 74 PHE A N 1
ATOM 544 C CA . PHE A 1 74 ? 22.072 16.060 -28.205 1.00 86.38 74 PHE A CA 1
ATOM 545 C C . PHE A 1 74 ? 22.694 16.491 -29.535 1.00 86.38 74 PHE A C 1
ATOM 547 O O . PHE A 1 74 ? 23.158 17.624 -29.661 1.00 86.38 74 PHE A O 1
ATOM 554 N N . GLU A 1 75 ? 22.700 15.622 -30.547 1.00 83.81 75 GLU A N 1
ATOM 555 C CA . GLU A 1 75 ? 23.164 15.996 -31.884 1.00 83.81 75 GLU A CA 1
ATOM 556 C C . GLU A 1 75 ? 22.270 17.061 -32.527 1.00 83.81 75 GLU A C 1
ATOM 558 O O . GLU A 1 75 ? 22.790 18.030 -33.082 1.00 83.81 75 GLU A O 1
ATOM 563 N N . ALA A 1 76 ? 20.947 16.926 -32.401 1.00 78.25 7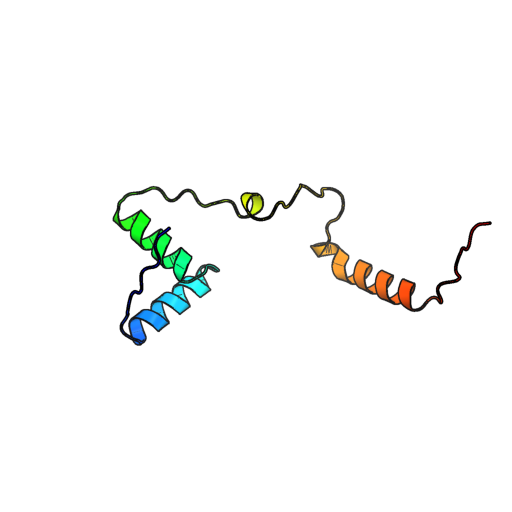6 ALA A N 1
ATOM 564 C CA . ALA A 1 76 ? 19.979 17.894 -32.909 1.00 78.25 76 ALA A CA 1
ATOM 565 C C . ALA A 1 76 ? 20.102 19.269 -32.229 1.00 78.25 76 ALA A C 1
ATOM 567 O O . ALA A 1 76 ? 19.921 20.289 -32.888 1.00 78.25 76 ALA A O 1
ATOM 568 N N . GLU A 1 77 ? 20.449 19.311 -30.941 1.00 74.25 77 GLU A N 1
ATOM 569 C CA . GLU A 1 77 ? 20.689 20.554 -30.195 1.00 74.25 77 GLU A CA 1
ATOM 570 C C . GLU A 1 77 ? 22.050 21.193 -30.529 1.00 74.25 77 GLU A C 1
ATOM 572 O O . GLU A 1 77 ? 22.202 22.415 -30.502 1.00 74.25 77 GLU A O 1
ATOM 577 N N . ARG A 1 78 ? 23.044 20.371 -30.893 1.00 70.25 78 ARG A N 1
ATOM 578 C CA . ARG A 1 78 ? 24.387 20.820 -31.293 1.00 70.25 78 ARG A CA 1
ATOM 579 C C . ARG A 1 78 ? 24.428 21.407 -32.707 1.00 70.25 78 ARG A C 1
ATOM 581 O O . ARG A 1 78 ? 25.351 22.157 -33.030 1.00 70.25 78 ARG A O 1
ATOM 588 N N . LEU A 1 79 ? 23.463 21.069 -33.560 1.00 60.81 79 LEU A N 1
ATOM 58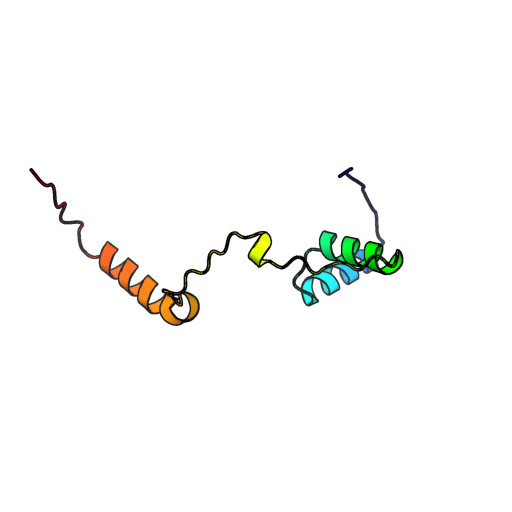9 C CA . LEU A 1 79 ? 23.251 21.768 -34.823 1.00 60.81 79 LEU A CA 1
ATOM 590 C C . LEU A 1 79 ? 22.581 23.119 -34.524 1.00 60.81 79 LEU A C 1
ATOM 592 O O . LEU A 1 79 ? 21.520 23.143 -33.899 1.00 60.81 79 LEU A O 1
ATOM 596 N N . PRO A 1 80 ? 23.162 24.260 -34.954 1.00 57.06 80 PRO A N 1
ATOM 597 C CA . PRO A 1 80 ? 22.469 25.531 -34.835 1.00 57.06 80 PRO A CA 1
ATOM 598 C C . PRO A 1 80 ? 21.136 25.388 -35.558 1.00 57.06 80 PRO A C 1
ATOM 600 O O . PRO A 1 80 ? 21.075 24.879 -36.678 1.00 57.06 80 PRO A O 1
ATOM 603 N N . HIS A 1 81 ? 20.068 25.809 -34.897 1.00 59.41 81 HIS A N 1
ATOM 604 C CA . HIS A 1 81 ? 18.731 25.866 -35.462 1.00 59.41 81 HIS A CA 1
ATOM 605 C C . HIS A 1 81 ? 18.793 26.875 -36.609 1.00 59.41 81 HIS A C 1
ATOM 607 O O . HIS A 1 81 ? 18.624 28.079 -36.421 1.00 59.41 81 HIS A O 1
ATOM 613 N N . ILE A 1 82 ? 19.115 26.387 -37.807 1.00 59.28 82 ILE A N 1
ATOM 614 C CA . ILE A 1 82 ? 18.962 27.141 -39.040 1.00 59.28 82 ILE A CA 1
ATOM 615 C C . ILE A 1 82 ? 17.456 27.272 -39.180 1.00 59.28 82 ILE A C 1
ATOM 617 O O . ILE A 1 82 ? 16.780 26.344 -39.619 1.00 59.28 82 ILE A O 1
ATOM 621 N N . GLY A 1 83 ? 16.924 28.384 -38.675 1.00 52.19 83 GLY A N 1
ATOM 622 C CA . GLY A 1 83 ? 15.509 28.678 -38.728 1.00 52.19 83 GLY A CA 1
ATOM 623 C C . GLY A 1 83 ? 15.047 28.558 -40.170 1.00 52.19 83 GLY A C 1
ATOM 624 O O . GLY A 1 83 ? 15.337 29.420 -40.995 1.00 52.19 83 GLY A O 1
ATOM 625 N N . THR A 1 84 ? 14.311 27.497 -40.480 1.00 59.94 84 THR A N 1
ATOM 626 C CA . THR A 1 84 ? 13.475 27.445 -41.672 1.00 59.94 84 THR A CA 1
ATOM 627 C C . THR A 1 84 ? 12.279 28.353 -41.420 1.00 59.94 84 THR A C 1
ATOM 629 O O . THR A 1 84 ? 11.170 27.899 -41.145 1.00 59.94 84 THR A O 1
ATOM 632 N N . GLY A 1 85 ? 12.531 29.662 -41.464 1.00 44.19 85 GLY A N 1
ATOM 633 C CA . GLY A 1 85 ? 11.505 30.664 -41.686 1.00 44.19 85 GLY A CA 1
ATOM 634 C C . 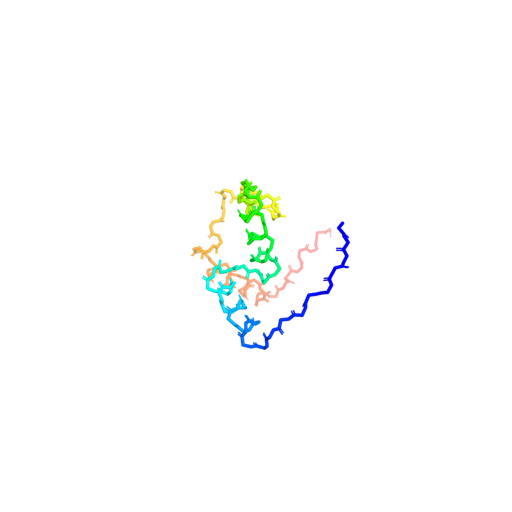GLY A 1 85 ? 11.028 30.524 -43.124 1.00 44.19 85 GLY A C 1
ATOM 635 O O . GLY A 1 85 ? 11.739 30.866 -44.062 1.00 44.19 85 GLY A O 1
ATOM 636 N N . THR A 1 86 ? 9.841 29.958 -43.291 1.00 54.59 86 THR A N 1
ATOM 637 C CA . THR A 1 86 ? 9.101 29.951 -44.551 1.00 54.59 86 THR A CA 1
ATOM 638 C C . THR A 1 86 ? 8.346 31.274 -44.671 1.00 54.59 86 THR A C 1
ATOM 640 O O . THR A 1 86 ? 7.397 31.487 -43.918 1.00 54.59 86 THR A O 1
ATOM 643 N N . ARG A 1 87 ? 8.757 32.150 -45.597 1.00 47.16 87 ARG A N 1
ATOM 644 C CA . ARG A 1 87 ? 7.903 32.990 -46.464 1.00 47.16 87 ARG A CA 1
ATOM 645 C C . ARG A 1 87 ? 8.735 33.913 -47.342 1.00 47.16 87 ARG A C 1
ATOM 647 O O . ARG A 1 87 ? 9.670 34.538 -46.803 1.00 47.16 87 ARG A O 1
#

Sequence (87 aa):
MTRTQISFDPEVHRHARRRAGDLGISLAEYLRGLVARDLGQVVATADPSTVFNLGASGNSDIAASKDAMIAQAFEAERLPHIGTGTR

Secondary structure (DSSP, 8-state):
---------HHHHHHHHHHHHHTTS-HHHHHHHHHHHHTT-------HHHHS-----TT--HHHHHHHHHHHHHHHHHS--------

pLDDT: mean 78.47, std 16.5, range [44.19, 98.06]

Radius of gyration: 23.17 Å; chains: 1; bounding box: 37×44×64 Å

Foldseek 3Di:
DDDDDDDDDPVVVVVLCVVCVVVVHHSVVSVVVVVCVVVVHPPDPPDVCVVPVPPPPVPDPCVVCVVVVVVVVVVVVVPPCPDPPDD